Protein AF-A0A7Y1VXV6-F1 (afdb_monomer_lite)

Structure (mmCIF, N/CA/C/O backbone):
data_AF-A0A7Y1VXV6-F1
#
_entry.id   AF-A0A7Y1VXV6-F1
#
loop_
_atom_site.group_PDB
_atom_site.id
_atom_site.type_symbol
_atom_site.label_atom_id
_atom_site.label_alt_id
_atom_site.label_comp_id
_atom_site.label_asym_id
_atom_site.label_entity_id
_atom_site.label_seq_id
_atom_site.pdbx_PDB_ins_code
_atom_site.Cartn_x
_atom_site.Cartn_y
_atom_site.Cartn_z
_atom_site.occupancy
_atom_site.B_iso_or_equiv
_atom_site.auth_seq_id
_atom_site.auth_comp_id
_atom_site.auth_asym_id
_atom_site.auth_atom_id
_atom_site.pdbx_PDB_model_num
ATOM 1 N N . MET A 1 1 ? -55.253 -4.572 49.713 1.00 35.75 1 MET A N 1
ATOM 2 C CA . MET A 1 1 ? -55.043 -5.185 48.392 1.00 35.75 1 MET A CA 1
ATOM 3 C C . MET A 1 1 ? -55.154 -4.062 47.374 1.00 35.75 1 MET A C 1
ATOM 5 O O . MET A 1 1 ? -56.233 -3.511 47.259 1.00 35.75 1 MET A O 1
ATOM 9 N N . ASP A 1 2 ? -54.131 -3.553 46.705 1.00 37.06 2 ASP A N 1
ATOM 10 C CA . ASP A 1 2 ? -52.706 -3.856 46.658 1.00 37.06 2 ASP A CA 1
ATOM 11 C C . ASP A 1 2 ? -51.982 -2.626 46.061 1.00 37.06 2 ASP A C 1
ATOM 13 O O . ASP A 1 2 ? -52.481 -2.015 45.124 1.00 37.06 2 ASP A O 1
ATOM 17 N N . VAL A 1 3 ? -50.838 -2.284 46.669 1.00 36.50 3 VAL A N 1
ATOM 18 C CA . VAL A 1 3 ? -49.595 -1.679 46.129 1.00 36.50 3 VAL A CA 1
ATOM 19 C C . VAL A 1 3 ? -49.629 -0.348 45.324 1.00 36.50 3 VAL A C 1
ATOM 21 O O . VAL A 1 3 ? -50.054 -0.278 44.178 1.00 36.50 3 VAL A O 1
ATOM 24 N N . LEU A 1 4 ? -48.996 0.690 45.895 1.00 34.22 4 LEU A N 1
ATOM 25 C CA . LEU A 1 4 ? -48.221 1.757 45.208 1.00 34.22 4 LEU A CA 1
ATOM 26 C C . LEU A 1 4 ? -46.714 1.364 45.234 1.00 34.22 4 LEU A C 1
ATOM 28 O O . LEU A 1 4 ? -46.381 0.547 46.096 1.00 34.22 4 LEU A O 1
ATOM 32 N N . PRO A 1 5 ? -45.736 2.036 44.566 1.00 54.41 5 PRO A N 1
ATOM 33 C CA . PRO A 1 5 ? -45.653 2.815 43.306 1.00 54.41 5 PRO A CA 1
ATOM 34 C C . PRO A 1 5 ? -44.339 2.492 42.493 1.00 54.41 5 PRO A C 1
ATOM 36 O O . PRO A 1 5 ? -43.707 1.475 42.741 1.00 54.41 5 PRO A O 1
ATOM 39 N N . VAL A 1 6 ? -43.882 3.417 41.616 1.00 38.12 6 VAL A N 1
ATOM 40 C CA . VAL A 1 6 ? -42.480 3.696 41.151 1.00 38.12 6 VAL A CA 1
ATOM 41 C C . VAL A 1 6 ? -42.149 3.415 39.669 1.00 38.12 6 VAL A C 1
ATOM 43 O O . VAL A 1 6 ? -42.016 2.274 39.263 1.00 38.12 6 VAL A O 1
ATOM 46 N N . GLN A 1 7 ? -41.939 4.532 38.941 1.00 39.91 7 GLN A N 1
ATOM 47 C CA . GLN A 1 7 ? -40.927 4.863 37.903 1.00 39.91 7 GLN A CA 1
ATOM 48 C C . GLN A 1 7 ? -40.657 3.841 36.770 1.00 39.91 7 GLN A C 1
ATOM 50 O O . GLN A 1 7 ? -40.568 2.648 36.971 1.00 39.91 7 GLN A O 1
ATOM 55 N N . VAL A 1 8 ? -40.465 4.233 35.510 1.00 40.97 8 VAL A N 1
ATOM 56 C CA . VAL A 1 8 ? -39.261 4.912 35.007 1.00 40.97 8 VAL A CA 1
ATOM 57 C C . VAL A 1 8 ? -39.547 5.442 33.591 1.00 40.97 8 VAL A C 1
ATOM 59 O O . VAL A 1 8 ? -40.106 4.748 32.748 1.00 40.97 8 VAL A O 1
ATOM 62 N N . LYS A 1 9 ? -39.137 6.694 33.361 1.00 37.88 9 LYS A N 1
ATOM 63 C CA . LYS A 1 9 ? -38.714 7.323 32.097 1.00 37.88 9 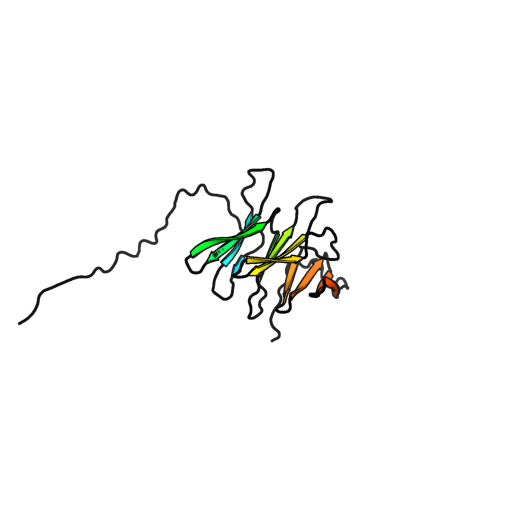LYS A CA 1
ATOM 64 C C . LYS A 1 9 ? -38.823 6.446 30.827 1.00 37.88 9 LYS A C 1
ATOM 66 O O . LYS A 1 9 ? -38.036 5.527 30.643 1.00 37.88 9 LYS A O 1
ATOM 71 N N . LYS A 1 10 ? -39.654 6.854 29.865 1.00 41.19 10 LYS A N 1
ATOM 72 C CA . LYS A 1 10 ? -39.328 6.719 28.430 1.00 41.19 10 LYS A CA 1
ATOM 73 C C . LYS A 1 10 ? -38.920 8.109 27.946 1.00 41.19 10 LYS A C 1
ATOM 75 O O . LYS A 1 10 ? -39.765 8.936 27.638 1.00 41.19 10 LYS A O 1
ATOM 80 N N . ILE A 1 11 ? -37.720 8.530 28.336 1.00 48.84 11 ILE A N 1
ATOM 81 C CA . ILE A 1 11 ? -36.555 8.620 27.443 1.00 48.84 11 ILE A CA 1
ATOM 82 C C . ILE A 1 11 ? -36.910 9.431 26.194 1.00 48.84 11 ILE A C 1
ATOM 84 O O . ILE A 1 11 ? -37.299 8.922 25.149 1.00 48.84 11 ILE A O 1
ATOM 88 N N . ILE A 1 12 ? -36.752 10.738 26.382 1.00 49.06 12 ILE A N 1
ATOM 89 C CA . ILE A 1 12 ? -36.285 11.690 25.384 1.00 49.06 12 ILE A CA 1
ATOM 90 C C . ILE A 1 12 ? -35.074 11.048 24.687 1.00 49.06 12 ILE A C 1
ATOM 92 O O . ILE A 1 12 ? -34.006 10.955 25.282 1.00 49.06 12 ILE A O 1
ATOM 96 N N . ALA A 1 13 ? -35.249 10.556 23.464 1.00 41.66 13 ALA A N 1
ATOM 97 C CA . ALA A 1 13 ? -34.146 10.160 22.586 1.00 41.66 13 ALA A CA 1
ATOM 98 C C . ALA A 1 13 ? -34.572 10.296 21.115 1.00 41.66 13 ALA A C 1
ATOM 100 O O . ALA A 1 13 ? -34.410 9.398 20.301 1.00 41.66 13 ALA A O 1
ATOM 101 N N . SER A 1 14 ? -35.156 11.443 20.773 1.00 40.81 14 SER A N 1
ATOM 102 C CA . SER A 1 14 ? -35.156 11.949 19.390 1.00 40.81 14 SER A CA 1
ATOM 103 C C . SER A 1 14 ? -34.353 13.243 19.282 1.00 40.81 14 SER A C 1
ATOM 105 O O . SER A 1 14 ? -34.446 13.975 18.304 1.00 40.81 14 SER A O 1
ATOM 107 N N . SER A 1 15 ? -33.517 13.507 20.285 1.00 42.50 15 SER A N 1
ATOM 108 C CA . SER A 1 15 ? -32.377 14.393 20.140 1.00 42.50 15 SER A CA 1
ATOM 109 C C . SER A 1 15 ? -31.280 13.566 19.484 1.00 42.50 15 SER A C 1
ATOM 111 O O . SER A 1 15 ? -30.421 13.009 20.161 1.00 42.50 15 SER A O 1
ATOM 113 N N . LEU A 1 16 ? -31.338 13.454 18.154 1.00 45.34 16 LEU A N 1
ATOM 114 C CA . LEU A 1 16 ? -30.118 13.308 17.375 1.00 45.34 16 LEU A CA 1
ATOM 115 C C . LEU A 1 16 ? -29.296 14.539 17.748 1.00 45.34 16 LEU A C 1
ATOM 117 O O . LEU A 1 16 ? -29.596 15.662 17.340 1.00 45.34 16 LEU A O 1
ATOM 121 N N . ILE A 1 17 ? -28.373 14.332 18.676 1.00 47.03 17 ILE A N 1
ATOM 122 C CA . ILE A 1 17 ? -27.442 15.333 19.140 1.00 47.03 17 ILE A CA 1
ATOM 123 C C . ILE A 1 17 ? -26.564 15.651 17.930 1.00 47.03 17 ILE A C 1
ATOM 125 O O . ILE A 1 17 ? -25.544 15.020 17.680 1.00 47.03 17 ILE A O 1
ATOM 129 N N . ILE A 1 18 ? -26.993 16.636 17.144 1.00 54.66 18 ILE A N 1
ATOM 130 C CA . ILE A 1 18 ? -26.103 17.396 16.284 1.00 54.66 18 ILE A CA 1
ATOM 131 C C . ILE A 1 18 ? -25.315 18.285 17.244 1.00 54.66 18 ILE A C 1
ATOM 133 O O . ILE A 1 18 ? -25.641 19.447 17.488 1.00 54.66 18 ILE A O 1
ATOM 137 N N . ILE A 1 19 ? -24.293 17.694 17.856 1.00 46.56 19 ILE A N 1
ATOM 138 C CA . ILE A 1 19 ? -23.204 18.443 18.457 1.00 46.56 19 ILE A CA 1
ATOM 139 C C . ILE A 1 19 ? -22.458 19.096 17.282 1.00 46.56 19 ILE A C 1
ATOM 141 O O . ILE A 1 19 ? -21.520 18.559 16.707 1.00 46.56 19 ILE A O 1
ATOM 145 N N . PHE A 1 20 ? -22.901 20.293 16.897 1.00 42.62 20 PHE A N 1
ATOM 146 C CA . PHE A 1 20 ? -22.005 21.280 16.305 1.00 42.62 20 PHE A CA 1
ATOM 147 C C . PHE A 1 20 ? -21.173 21.847 17.458 1.00 42.62 20 PHE A C 1
ATOM 149 O O . PHE A 1 20 ? -21.407 22.960 17.937 1.00 42.62 20 PHE A O 1
ATOM 156 N N . TYR A 1 21 ? -20.207 21.062 17.950 1.00 41.94 21 TYR A N 1
ATOM 157 C CA . TYR A 1 21 ? -19.091 21.680 18.651 1.00 41.94 21 TYR A CA 1
ATOM 158 C C . TYR A 1 21 ? -18.448 22.639 17.656 1.00 41.94 21 TYR A C 1
ATOM 160 O O . TYR A 1 21 ? -18.235 22.300 16.492 1.00 41.94 21 TYR A O 1
ATOM 168 N N . LYS A 1 22 ? -18.130 23.842 18.131 1.00 39.44 22 LYS A N 1
ATOM 169 C CA . LYS A 1 22 ? -17.168 24.747 17.506 1.00 39.44 22 LYS A CA 1
ATOM 170 C C . LYS A 1 22 ? -15.778 24.091 17.495 1.00 39.44 22 LYS A C 1
ATOM 172 O O . LYS A 1 22 ? -14.847 24.606 18.104 1.00 39.44 22 LYS A O 1
ATOM 177 N N . ALA A 1 23 ? -15.635 22.943 16.841 1.00 42.25 23 ALA A N 1
ATOM 178 C CA . ALA A 1 23 ? -14.359 22.549 16.304 1.00 42.25 23 ALA A CA 1
ATOM 179 C C . ALA A 1 23 ? -14.053 23.626 15.268 1.00 42.25 23 ALA A C 1
ATOM 181 O O . ALA A 1 23 ? -14.814 23.824 14.319 1.00 42.25 23 ALA A O 1
ATOM 182 N N . THR A 1 24 ? -12.987 24.391 15.494 1.00 43.91 24 THR A N 1
ATOM 183 C CA . THR A 1 24 ? -12.223 24.981 14.399 1.00 43.91 24 THR A CA 1
ATOM 184 C C . THR A 1 24 ? -12.234 23.940 13.293 1.00 43.91 24 THR A C 1
ATOM 186 O O . THR A 1 24 ? -11.756 22.831 13.522 1.00 43.91 24 THR A O 1
ATOM 189 N N . ILE A 1 25 ? -12.916 24.241 12.186 1.00 50.50 25 ILE A N 1
ATOM 190 C CA . ILE A 1 25 ? -13.111 23.309 11.080 1.00 50.50 25 ILE A CA 1
ATOM 191 C C . ILE A 1 25 ? -11.718 23.094 10.502 1.00 50.50 25 ILE A C 1
ATOM 193 O O . ILE A 1 25 ? -11.271 23.816 9.613 1.00 50.50 25 ILE A O 1
ATOM 197 N N . LEU A 1 26 ? -10.980 22.156 11.091 1.00 48.41 26 LEU A N 1
ATOM 198 C CA . LEU A 1 26 ? -9.814 21.578 10.478 1.00 48.41 26 LEU A CA 1
ATOM 199 C C . LEU A 1 26 ? -10.400 20.942 9.228 1.00 48.41 26 LEU A C 1
ATOM 201 O O . LEU A 1 26 ? -11.230 20.041 9.322 1.00 48.41 26 LEU A O 1
ATOM 205 N N . SER A 1 27 ? -10.088 21.545 8.085 1.00 48.91 27 SER A N 1
ATOM 206 C CA . SER A 1 27 ? -10.594 21.187 6.765 1.00 48.91 27 SER A CA 1
ATOM 207 C C . SER A 1 27 ? -10.025 19.815 6.391 1.00 48.91 27 SER A C 1
ATOM 209 O O . SER A 1 27 ? -9.098 19.695 5.595 1.00 48.91 27 SER A O 1
ATOM 211 N N . ALA A 1 28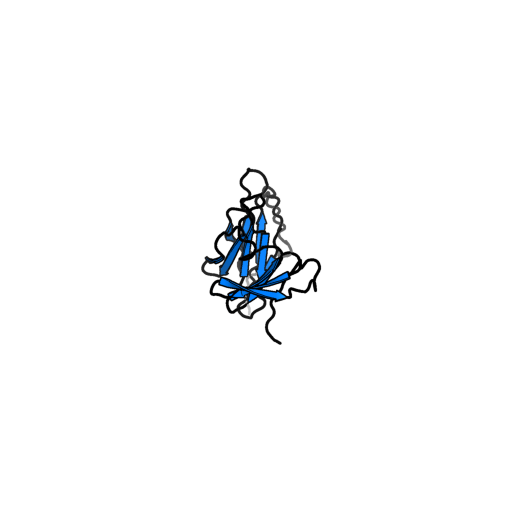 ? -10.512 18.788 7.077 1.00 53.12 28 ALA A N 1
ATOM 212 C CA . ALA A 1 28 ? -10.054 17.420 7.033 1.00 53.12 28 ALA A CA 1
ATOM 213 C C . ALA A 1 28 ? -10.725 16.717 5.869 1.00 53.12 28 ALA A C 1
ATOM 215 O O . ALA A 1 28 ? -11.938 16.525 5.882 1.00 53.12 28 ALA A O 1
ATOM 216 N N . HIS A 1 29 ? -9.939 16.348 4.865 1.00 59.50 29 HIS A N 1
ATOM 217 C CA . HIS A 1 29 ? -10.452 15.666 3.687 1.00 59.50 29 HIS A CA 1
ATOM 218 C C . HIS A 1 29 ? -9.698 14.350 3.511 1.00 59.50 29 HIS A C 1
ATOM 220 O O . HIS A 1 29 ? -8.466 14.384 3.417 1.00 59.50 29 HIS A O 1
ATOM 226 N N . PRO A 1 30 ? -10.397 13.201 3.480 1.00 65.06 30 PRO A N 1
ATOM 227 C CA . PRO A 1 30 ? -9.762 11.948 3.116 1.00 65.06 30 PRO A CA 1
ATOM 228 C C . PRO A 1 30 ? -9.269 12.042 1.672 1.00 65.06 30 PRO A C 1
ATOM 230 O O . PRO A 1 30 ? -10.046 12.371 0.777 1.00 65.06 30 PRO A O 1
ATOM 233 N N . TRP A 1 31 ? -7.973 11.812 1.455 1.00 68.06 31 TRP A N 1
ATOM 234 C CA . TRP A 1 31 ? -7.345 11.978 0.135 1.00 68.06 31 TRP A CA 1
ATOM 235 C C . TRP A 1 31 ? -6.896 10.655 -0.475 1.00 68.06 31 TRP A C 1
ATOM 237 O O . TRP A 1 31 ? -7.182 10.382 -1.633 1.00 68.06 31 TRP A O 1
ATOM 247 N N . GLY A 1 32 ? -6.243 9.824 0.326 1.00 69.88 32 GLY A N 1
ATOM 248 C CA . GLY A 1 32 ? -5.673 8.540 -0.061 1.00 69.88 32 GLY A CA 1
ATOM 249 C C . GLY A 1 32 ? -6.516 7.340 0.345 1.00 69.88 32 GLY A C 1
ATOM 250 O O . GLY A 1 32 ? -5.959 6.318 0.693 1.00 69.88 32 GLY A O 1
ATOM 251 N N . GLY A 1 33 ? -7.842 7.454 0.408 1.00 79.69 33 GLY A N 1
ATOM 252 C CA . GLY A 1 33 ? -8.722 6.301 0.634 1.00 79.69 33 GLY A CA 1
ATOM 253 C C . GLY A 1 33 ? -9.252 6.114 2.060 1.00 79.69 33 GLY A C 1
ATOM 254 O O . GLY A 1 33 ? -8.830 6.771 3.019 1.00 79.69 33 GLY A O 1
ATOM 255 N N . LEU A 1 34 ? -10.239 5.219 2.147 1.00 88.12 34 LEU A N 1
ATOM 256 C CA . LEU A 1 34 ? -10.980 4.824 3.343 1.00 88.12 34 LEU A CA 1
ATOM 257 C C . LEU A 1 34 ? -11.195 3.312 3.301 1.00 88.12 34 LEU A C 1
ATOM 259 O O . LEU A 1 34 ? -11.630 2.774 2.281 1.00 88.12 34 LEU A O 1
ATOM 263 N N . VAL A 1 35 ? -10.920 2.636 4.410 1.00 89.25 35 VAL A N 1
ATOM 264 C CA . VAL A 1 35 ? -11.067 1.186 4.539 1.00 89.25 35 VAL A CA 1
ATOM 265 C C . VAL A 1 35 ? -11.705 0.806 5.868 1.00 89.25 35 VAL A C 1
ATOM 267 O O . VAL A 1 35 ? -11.670 1.580 6.819 1.00 89.25 35 VAL A O 1
ATOM 270 N N . ILE A 1 36 ? -12.298 -0.386 5.928 1.00 89.50 36 ILE A N 1
ATOM 271 C CA . ILE A 1 36 ? -12.925 -0.929 7.137 1.00 89.50 36 ILE A CA 1
ATOM 272 C C . ILE A 1 36 ? -12.274 -2.275 7.443 1.00 89.50 36 ILE A C 1
ATOM 274 O O . ILE A 1 36 ? -12.305 -3.171 6.593 1.00 89.50 36 ILE A O 1
ATOM 278 N N . ASP A 1 37 ? -11.690 -2.421 8.629 1.00 89.31 37 ASP A N 1
ATOM 279 C CA . ASP A 1 37 ? -11.048 -3.672 9.040 1.00 89.31 37 ASP A CA 1
ATOM 280 C C . ASP A 1 37 ? -12.074 -4.785 9.348 1.00 89.31 37 ASP A C 1
ATOM 282 O O . ASP A 1 37 ? -13.241 -4.721 8.947 1.00 89.31 37 ASP A O 1
ATOM 286 N N . ARG A 1 38 ? -11.633 -5.881 9.972 1.00 87.19 38 ARG A N 1
ATOM 287 C CA . ARG A 1 38 ? -12.507 -7.020 10.318 1.00 87.19 38 ARG A CA 1
ATOM 288 C C . ARG A 1 38 ? -13.398 -6.758 11.530 1.00 87.19 38 ARG A C 1
ATOM 290 O O . ARG A 1 38 ? -14.457 -7.372 11.619 1.00 87.19 38 ARG A O 1
ATOM 297 N N . ASP A 1 39 ? -12.963 -5.869 12.412 1.00 89.88 39 ASP A N 1
ATOM 298 C CA . ASP A 1 39 ? -13.612 -5.550 13.680 1.00 89.88 39 ASP A CA 1
ATOM 299 C C . ASP A 1 39 ? -14.599 -4.377 13.514 1.00 89.88 39 ASP A C 1
ATOM 301 O O . ASP A 1 39 ? -15.415 -4.101 14.388 1.00 89.88 39 ASP A O 1
ATOM 305 N N . GLY A 1 40 ? -14.609 -3.753 12.330 1.00 89.12 40 GLY A N 1
ATOM 306 C CA . GLY A 1 40 ? -15.516 -2.669 11.959 1.00 89.12 40 GLY A CA 1
ATOM 307 C C . GLY A 1 40 ? -14.897 -1.283 12.113 1.00 89.12 40 GLY A C 1
ATOM 308 O O . GLY A 1 40 ? -15.583 -0.289 11.863 1.00 89.12 40 GLY A O 1
ATOM 309 N N . ASN A 1 41 ? -13.612 -1.202 12.464 1.00 91.44 41 ASN A N 1
ATOM 310 C CA . ASN A 1 41 ? -12.905 0.060 12.600 1.00 91.44 41 ASN A CA 1
ATOM 311 C C . ASN A 1 41 ? -12.684 0.691 11.225 1.00 91.44 41 ASN A C 1
ATOM 313 O O . ASN A 1 41 ? -12.332 0.013 10.253 1.00 91.44 41 ASN A O 1
ATOM 317 N N . ILE A 1 42 ? -12.864 2.009 11.145 1.00 91.06 42 ILE A N 1
ATOM 318 C CA . ILE A 1 42 ? -12.736 2.765 9.897 1.00 91.06 42 ILE A CA 1
ATOM 319 C C . ILE A 1 42 ? -11.379 3.449 9.878 1.00 91.06 42 ILE A C 1
ATOM 321 O O . ILE A 1 42 ? -11.119 4.316 10.707 1.00 91.06 42 ILE A O 1
ATOM 325 N N . PHE A 1 43 ? -10.547 3.126 8.893 1.00 90.56 43 PHE A N 1
ATOM 326 C CA . PHE A 1 43 ? -9.271 3.791 8.675 1.00 90.56 43 PHE A CA 1
ATOM 327 C C . PHE A 1 43 ? -9.338 4.697 7.458 1.00 90.56 43 PHE A C 1
ATOM 329 O O . PHE A 1 43 ? -9.904 4.335 6.427 1.00 90.56 43 PHE A O 1
ATOM 336 N N . PHE A 1 44 ? -8.730 5.871 7.551 1.00 87.19 44 PHE A N 1
ATOM 337 C CA . PHE A 1 44 ? -8.654 6.809 6.440 1.00 87.19 44 PHE A CA 1
ATOM 338 C C . PHE A 1 44 ? -7.405 7.674 6.548 1.00 87.19 44 PHE A C 1
ATOM 340 O O . PHE A 1 44 ? -6.873 7.932 7.631 1.00 87.19 44 PHE A O 1
ATOM 347 N N . THR A 1 45 ? -6.928 8.129 5.399 1.00 83.75 45 THR A N 1
ATOM 348 C CA . THR A 1 45 ? -5.816 9.081 5.336 1.00 83.75 45 THR A CA 1
ATOM 349 C C . THR A 1 45 ? -6.319 10.500 5.568 1.00 83.75 45 THR A C 1
ATOM 351 O O . THR A 1 45 ? -7.424 10.859 5.174 1.00 83.75 45 THR A O 1
ATOM 354 N N . PHE A 1 46 ? -5.502 11.334 6.195 1.00 77.06 46 PHE A N 1
ATOM 355 C CA . PHE A 1 46 ? -5.804 12.734 6.474 1.00 77.06 46 PHE A CA 1
ATOM 356 C C . PHE A 1 46 ? -4.577 13.581 6.192 1.00 77.06 46 PHE A C 1
ATOM 358 O O . PHE A 1 46 ? -3.543 13.372 6.825 1.00 77.06 46 PHE A O 1
ATOM 365 N N . ILE A 1 47 ? -4.709 14.579 5.322 1.00 65.38 47 ILE A N 1
ATOM 366 C CA . ILE A 1 47 ? -3.679 15.602 5.129 1.00 65.38 47 ILE A CA 1
ATOM 367 C C . ILE A 1 47 ? -3.940 16.742 6.111 1.00 65.38 47 ILE A C 1
ATOM 369 O O . ILE A 1 47 ? -5.025 17.327 6.110 1.00 65.38 47 ILE A O 1
ATOM 373 N N . SER A 1 48 ? -2.945 17.062 6.942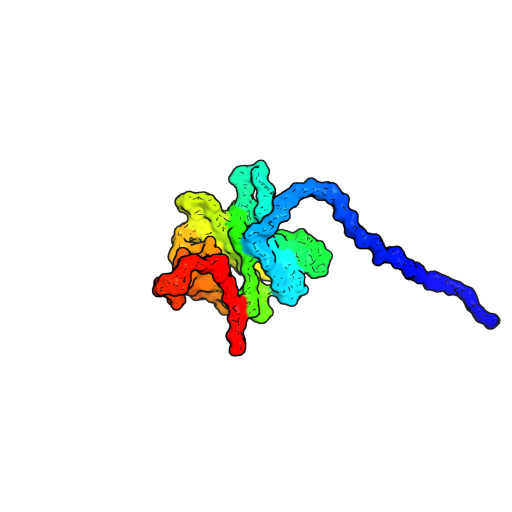 1.00 58.88 48 SER A N 1
ATOM 374 C CA . SER A 1 48 ? -2.997 18.227 7.828 1.00 58.88 48 SER A CA 1
ATOM 375 C C . SER A 1 48 ? -3.228 19.510 7.018 1.00 58.88 48 SER A C 1
ATOM 377 O O . SER A 1 48 ? -2.661 19.636 5.926 1.00 58.88 48 SER A O 1
ATOM 379 N N . PRO A 1 49 ? -4.063 20.463 7.490 1.00 51.91 49 PRO A N 1
ATOM 380 C CA . PRO A 1 49 ? -4.284 21.715 6.774 1.00 51.91 49 PRO A CA 1
ATOM 381 C C . PRO A 1 49 ? -2.950 22.390 6.444 1.00 51.91 49 PRO A C 1
ATOM 383 O O . PRO A 1 49 ? -2.017 22.366 7.243 1.00 51.91 49 PRO A O 1
ATOM 386 N N . MET A 1 50 ? -2.886 22.988 5.251 1.00 50.66 50 MET A N 1
ATOM 387 C CA . MET A 1 50 ? -1.688 23.538 4.595 1.00 50.66 50 MET A CA 1
ATOM 388 C C . MET A 1 50 ? -1.079 24.777 5.286 1.00 50.66 50 MET A C 1
ATOM 390 O O . MET A 1 50 ? -0.717 25.748 4.626 1.00 50.66 50 MET A O 1
ATOM 394 N N . THR A 1 51 ? -1.019 24.809 6.614 1.00 46.03 51 THR A N 1
ATOM 395 C CA . THR A 1 51 ? -0.624 25.997 7.378 1.00 46.03 51 THR A CA 1
ATOM 396 C C . THR A 1 51 ? 0.866 26.054 7.712 1.00 46.03 51 THR A C 1
ATOM 398 O O . THR A 1 51 ? 1.313 27.049 8.272 1.00 46.03 51 THR A O 1
ATOM 401 N N . SER A 1 52 ? 1.658 25.040 7.358 1.00 50.06 52 SER A N 1
ATOM 402 C CA . SER A 1 52 ? 3.121 25.091 7.446 1.00 50.06 52 SER A CA 1
ATOM 403 C C . SER A 1 52 ? 3.758 24.353 6.271 1.00 50.06 52 SER A C 1
ATOM 405 O O . SER A 1 52 ? 3.162 23.440 5.706 1.00 50.06 52 SER A O 1
ATOM 407 N N . GLU A 1 53 ? 4.993 24.718 5.924 1.00 52.94 53 GLU A N 1
ATOM 408 C CA . GLU A 1 53 ? 5.822 24.082 4.882 1.00 52.94 53 GLU A CA 1
ATOM 409 C C . GLU A 1 53 ? 6.146 22.593 5.154 1.00 52.94 53 GLU A C 1
ATOM 411 O O . GLU A 1 53 ? 6.948 21.979 4.456 1.00 52.94 53 GLU A O 1
ATOM 416 N N . GLN A 1 54 ? 5.527 21.993 6.174 1.00 53.22 54 GLN A N 1
ATOM 417 C CA . GLN A 1 54 ? 5.655 20.593 6.549 1.00 53.22 54 GLN A CA 1
ATOM 418 C C . GLN A 1 54 ? 4.277 19.933 6.459 1.00 53.22 54 GLN A C 1
ATOM 420 O O . GLN A 1 54 ? 3.491 19.931 7.406 1.00 53.22 54 GLN A O 1
ATOM 425 N N . HIS A 1 55 ? 3.983 19.373 5.287 1.00 56.72 55 HIS A N 1
ATOM 426 C CA . HIS A 1 55 ? 2.803 18.543 5.073 1.00 56.72 55 HIS A CA 1
ATOM 427 C C . HIS A 1 55 ? 3.041 17.154 5.673 1.00 56.72 55 HIS A C 1
ATOM 429 O O . HIS A 1 55 ? 3.547 16.266 4.990 1.00 56.72 55 HIS A O 1
ATOM 435 N N . PHE A 1 56 ? 2.662 16.948 6.932 1.00 62.31 56 PHE A N 1
ATOM 436 C CA . PHE A 1 56 ? 2.462 15.592 7.437 1.00 62.31 56 PHE A CA 1
ATOM 437 C C . PHE A 1 56 ? 1.045 15.144 7.070 1.00 62.31 56 PHE A C 1
ATOM 439 O O . PHE A 1 56 ? 0.084 15.915 7.204 1.00 62.31 56 PHE A O 1
ATOM 446 N N . ALA A 1 57 ? 0.899 13.911 6.591 1.00 70.62 57 ALA A N 1
ATOM 447 C CA . ALA A 1 57 ? -0.410 13.277 6.560 1.00 70.62 57 ALA A CA 1
ATOM 448 C C . ALA A 1 57 ? -0.403 12.039 7.462 1.00 70.62 57 ALA A C 1
ATOM 450 O O . ALA A 1 57 ? 0.616 11.385 7.676 1.00 70.62 57 ALA A O 1
ATOM 451 N N . CYS A 1 58 ? -1.540 11.782 8.086 1.00 80.81 58 CYS A N 1
ATOM 452 C CA . CYS A 1 58 ? -1.700 10.712 9.057 1.00 80.81 58 CYS A CA 1
ATOM 453 C C . CYS A 1 58 ? -2.677 9.681 8.511 1.00 80.81 58 CYS A C 1
ATOM 455 O O . CYS A 1 58 ? -3.539 10.003 7.691 1.00 80.81 58 CYS A O 1
ATOM 457 N N . VAL A 1 59 ? -2.588 8.463 9.029 1.00 86.50 59 VAL A N 1
ATOM 458 C CA . VAL A 1 59 ? -3.722 7.542 9.012 1.00 86.50 59 VAL A CA 1
ATOM 459 C C . VAL A 1 59 ? -4.425 7.659 10.353 1.00 86.50 59 VAL A C 1
ATOM 461 O O . VAL A 1 59 ? -3.794 7.525 11.405 1.00 86.50 59 VAL A O 1
ATOM 464 N N . TRP A 1 60 ? -5.727 7.906 10.306 1.00 87.25 60 TRP A N 1
ATOM 465 C CA . TRP A 1 60 ? -6.598 7.873 11.472 1.00 87.25 60 TRP A CA 1
ATOM 466 C C . TRP A 1 60 ? -7.480 6.638 11.439 1.00 87.25 60 TRP A C 1
ATOM 468 O O . TRP A 1 60 ? -7.791 6.120 10.368 1.00 87.25 60 TRP A O 1
ATOM 478 N N . GLN A 1 61 ? -7.886 6.218 12.627 1.00 90.19 61 GLN A N 1
ATOM 479 C CA . GLN A 1 61 ? -8.833 5.155 12.895 1.00 90.19 61 GLN A CA 1
ATOM 480 C C . GLN A 1 61 ? -10.010 5.744 13.676 1.00 90.19 61 GLN A C 1
ATOM 482 O O . GLN A 1 61 ? -9.801 6.504 14.620 1.00 90.19 61 GLN A O 1
ATOM 487 N N . ILE A 1 62 ? -11.231 5.385 13.296 1.00 90.75 62 ILE A N 1
ATOM 488 C CA . ILE A 1 62 ? -12.401 5.447 14.175 1.00 90.75 62 ILE A CA 1
ATOM 489 C C . ILE A 1 62 ? -12.586 4.031 14.711 1.00 90.75 62 ILE A C 1
ATOM 491 O O . ILE A 1 62 ? -12.845 3.125 13.912 1.00 90.75 62 ILE A O 1
ATOM 495 N N . ASN A 1 63 ? -12.372 3.840 16.013 1.00 89.88 63 ASN A N 1
ATOM 496 C CA . ASN A 1 63 ? -12.507 2.530 16.654 1.00 89.88 63 ASN A CA 1
ATOM 497 C C . ASN A 1 63 ? -13.980 2.172 16.938 1.00 89.88 63 ASN A C 1
ATOM 499 O O . ASN A 1 63 ? -14.901 2.939 16.634 1.00 89.88 63 ASN A O 1
ATOM 503 N N . ASP A 1 64 ? -14.201 0.999 17.521 1.00 90.31 64 ASP A N 1
ATOM 504 C CA . ASP A 1 64 ? -15.504 0.480 17.935 1.00 90.31 64 ASP A CA 1
ATOM 505 C C . ASP A 1 64 ? -16.159 1.301 19.057 1.00 90.31 64 ASP A C 1
ATOM 507 O O . ASP A 1 64 ? -17.390 1.345 19.148 1.00 90.31 64 ASP A O 1
ATOM 511 N N . GLU A 1 65 ? -15.375 2.054 19.833 1.00 93.56 65 GLU A N 1
ATOM 512 C CA . GLU A 1 65 ? -15.882 3.070 20.763 1.00 93.56 65 GLU A CA 1
ATOM 513 C C . GLU A 1 65 ? -16.224 4.428 20.114 1.00 93.56 65 GLU A C 1
ATOM 515 O O . GLU A 1 65 ? -16.661 5.350 20.811 1.00 93.56 65 GLU A O 1
ATOM 520 N N . LEU A 1 66 ? -16.095 4.561 18.787 1.00 87.81 66 LEU A N 1
ATOM 521 C CA . LEU A 1 66 ? -16.280 5.809 18.025 1.00 87.81 66 LEU A CA 1
ATOM 522 C C . LEU A 1 66 ? -15.272 6.918 18.377 1.00 87.81 66 LEU A C 1
ATOM 524 O O . LEU A 1 66 ? -15.522 8.106 18.149 1.00 87.81 66 LEU A O 1
ATOM 528 N N . GLU A 1 67 ? -14.120 6.536 18.911 1.00 88.06 67 GLU A N 1
ATOM 529 C CA . GLU A 1 67 ? -12.999 7.414 19.208 1.00 88.06 67 GLU A CA 1
ATOM 530 C C . GLU A 1 67 ? -12.073 7.551 17.998 1.00 88.06 67 GLU A C 1
ATOM 532 O O . GLU A 1 67 ? -11.805 6.602 17.261 1.00 88.06 67 GLU A O 1
ATOM 537 N N . LEU A 1 68 ? -11.555 8.766 17.804 1.00 86.56 68 LEU A N 1
ATOM 538 C CA . LEU A 1 68 ? -10.593 9.065 16.754 1.00 86.56 68 LEU A CA 1
ATOM 539 C C . LEU A 1 68 ? -9.166 8.846 17.275 1.00 86.56 68 LEU A C 1
ATOM 541 O O . LEU A 1 68 ? -8.660 9.643 18.068 1.00 86.56 68 LEU A O 1
ATOM 545 N N . VAL A 1 69 ? -8.500 7.801 16.787 1.00 87.56 69 VAL A N 1
ATOM 546 C CA . VAL A 1 69 ? -7.144 7.404 17.193 1.00 87.56 69 VAL A CA 1
ATOM 547 C C . VAL A 1 69 ? -6.184 7.528 16.011 1.00 87.56 69 VAL A C 1
ATOM 549 O O . VAL A 1 69 ? -6.525 7.227 14.868 1.00 87.56 69 VAL A O 1
ATOM 552 N N . LYS A 1 70 ? -4.962 8.007 16.256 1.00 86.62 70 LYS A N 1
ATOM 553 C CA . LYS A 1 70 ? -3.930 8.095 15.215 1.00 86.62 70 LYS A CA 1
ATOM 554 C C . LYS A 1 70 ? -3.267 6.726 15.038 1.00 86.62 70 LYS A C 1
ATOM 556 O O . LYS A 1 70 ? -2.602 6.262 15.957 1.00 86.62 70 LYS A O 1
ATOM 561 N N . ALA A 1 71 ? -3.409 6.123 13.858 1.00 88.19 71 ALA A N 1
ATOM 562 C CA . ALA A 1 71 ? -2.832 4.816 13.535 1.00 88.19 71 ALA A CA 1
ATOM 563 C C . ALA A 1 71 ? -1.416 4.920 12.940 1.00 88.19 71 ALA A C 1
ATOM 565 O O . ALA A 1 71 ? -0.562 4.079 13.208 1.00 88.19 71 ALA A O 1
ATOM 566 N N . LEU A 1 72 ? -1.147 5.966 12.149 1.00 86.75 72 LEU A N 1
ATOM 567 C CA . LEU A 1 72 ? 0.172 6.244 11.571 1.00 86.75 72 LEU A CA 1
ATOM 568 C C . LEU A 1 72 ? 0.406 7.755 11.494 1.00 86.75 72 LEU A C 1
ATOM 570 O O . LEU A 1 72 ? -0.456 8.491 11.013 1.00 86.75 72 LEU A O 1
ATOM 574 N N . GLU A 1 73 ? 1.590 8.200 11.911 1.00 83.81 73 GLU A N 1
ATOM 575 C CA . GLU A 1 73 ? 2.110 9.539 11.626 1.00 83.81 73 GLU A CA 1
ATOM 576 C C . GLU A 1 73 ? 3.216 9.423 10.580 1.00 83.81 73 GLU A C 1
ATOM 578 O O . GLU A 1 73 ? 4.276 8.854 10.843 1.00 83.81 73 GLU A O 1
ATOM 583 N N . ALA A 1 74 ? 2.943 9.924 9.383 1.00 77.19 74 ALA A N 1
ATOM 584 C CA . ALA A 1 74 ? 3.872 9.878 8.269 1.00 77.19 74 ALA A CA 1
ATOM 585 C C . ALA A 1 74 ? 4.639 11.208 8.173 1.00 77.19 74 ALA A C 1
ATOM 587 O O . ALA A 1 74 ? 4.159 12.251 8.630 1.00 77.19 74 ALA A O 1
ATOM 588 N N . LYS A 1 75 ? 5.842 11.183 7.593 1.00 76.12 75 LYS A N 1
ATOM 589 C CA . LYS A 1 75 ? 6.688 12.388 7.489 1.00 76.12 75 LYS A CA 1
ATOM 590 C C . LYS A 1 75 ? 6.255 13.289 6.338 1.00 76.12 75 LYS A C 1
ATOM 592 O O . LYS A 1 75 ? 6.328 14.509 6.454 1.00 76.12 75 LYS A O 1
ATOM 597 N N . ALA A 1 76 ? 5.821 12.678 5.245 1.00 74.75 76 ALA A N 1
ATOM 598 C CA . ALA A 1 76 ? 5.158 13.327 4.126 1.00 74.75 76 ALA A CA 1
ATOM 599 C C . ALA A 1 76 ? 3.700 12.864 4.036 1.00 74.75 76 ALA A C 1
ATOM 601 O O . ALA A 1 76 ? 3.176 12.227 4.949 1.00 74.75 76 ALA A O 1
ATOM 602 N N . SER A 1 77 ? 3.019 13.182 2.937 1.00 68.94 77 SER A N 1
ATOM 603 C CA . SER A 1 77 ? 1.644 12.738 2.767 1.00 68.94 77 SER A CA 1
ATOM 604 C C . SER A 1 77 ? 1.593 11.232 2.477 1.00 68.94 77 SER A C 1
ATOM 606 O O . SER A 1 77 ? 2.078 10.825 1.415 1.00 68.94 77 SER A O 1
ATOM 608 N N . PRO A 1 78 ? 0.935 10.379 3.294 1.00 64.56 78 PRO A N 1
ATOM 609 C CA . PRO A 1 78 ? 0.304 9.181 2.797 1.00 64.56 78 PRO A CA 1
ATOM 610 C C . PRO A 1 78 ? -0.473 9.529 1.543 1.00 64.56 78 PRO A C 1
ATOM 612 O O . PRO A 1 78 ? -1.250 10.488 1.512 1.00 64.56 78 PRO A O 1
ATOM 615 N N . SER A 1 79 ? -0.154 8.794 0.492 1.00 68.62 79 SER A N 1
ATOM 616 C CA . SER A 1 79 ? -0.850 8.900 -0.780 1.00 68.62 79 SER A CA 1
ATOM 617 C C . SER A 1 79 ? -2.034 7.966 -0.810 1.00 68.62 79 SER A C 1
ATOM 619 O O . SER A 1 79 ? -3.034 8.354 -1.388 1.00 68.62 79 SER A O 1
ATOM 621 N N . ASP A 1 80 ? -1.934 6.816 -0.137 1.00 79.00 80 ASP A N 1
ATOM 622 C CA . ASP A 1 80 ? -2.926 5.753 -0.201 1.00 79.00 80 ASP A CA 1
ATOM 623 C C . ASP A 1 80 ? -2.965 4.925 1.093 1.00 79.00 80 ASP A C 1
ATOM 625 O O . ASP A 1 80 ? -1.937 4.667 1.731 1.00 79.00 80 ASP A O 1
ATOM 629 N N . ILE A 1 81 ? -4.162 4.468 1.447 1.00 81.25 81 ILE A N 1
ATOM 630 C CA . ILE A 1 81 ? -4.447 3.393 2.386 1.00 81.25 81 ILE A CA 1
ATOM 631 C C . ILE A 1 81 ? -5.310 2.358 1.678 1.00 81.25 81 ILE A C 1
ATOM 633 O O . ILE A 1 81 ? -6.336 2.680 1.077 1.00 81.25 81 ILE A O 1
ATOM 637 N N . ILE A 1 82 ? -4.896 1.102 1.768 1.00 82.00 82 ILE A N 1
ATOM 638 C CA . ILE A 1 82 ? -5.595 -0.015 1.144 1.00 82.00 82 ILE A CA 1
ATOM 639 C C . ILE A 1 82 ? -5.860 -1.116 2.163 1.00 82.00 82 ILE A C 1
ATOM 641 O O . ILE A 1 82 ? -5.139 -1.283 3.148 1.00 82.00 82 ILE A O 1
ATOM 645 N N . LEU A 1 83 ? -6.884 -1.908 1.873 1.00 78.31 83 LEU A N 1
ATOM 646 C CA . LEU A 1 83 ? -7.250 -3.090 2.632 1.00 78.31 83 LEU A CA 1
ATOM 647 C C . LEU A 1 83 ? -7.057 -4.314 1.752 1.00 78.31 83 LEU A C 1
ATOM 649 O O . LEU A 1 83 ? -7.687 -4.433 0.697 1.00 78.31 83 LEU A O 1
ATOM 653 N N . SER A 1 84 ? -6.228 -5.249 2.207 1.00 76.69 84 SER A N 1
ATOM 654 C CA . SER A 1 84 ? -6.244 -6.605 1.673 1.00 76.69 84 SER A CA 1
ATOM 655 C C . SER A 1 84 ? -7.632 -7.193 1.903 1.00 76.69 84 SER A C 1
ATOM 657 O O . SER A 1 84 ? -8.106 -7.246 3.036 1.00 76.69 84 SER A O 1
ATOM 659 N N . ARG A 1 85 ? -8.292 -7.686 0.850 1.00 77.25 85 ARG A N 1
ATOM 660 C CA . ARG A 1 85 ? -9.605 -8.340 0.994 1.00 77.25 85 ARG A CA 1
ATOM 661 C C . ARG A 1 85 ? -9.487 -9.799 1.451 1.00 77.25 85 ARG A C 1
ATOM 663 O O . ARG A 1 85 ? -10.439 -10.561 1.300 1.00 77.25 85 ARG A O 1
ATOM 670 N N . THR A 1 86 ? -8.328 -10.199 1.973 1.00 73.88 86 THR A N 1
ATOM 671 C CA . THR A 1 86 ? -8.122 -11.510 2.603 1.00 73.88 86 THR A CA 1
ATOM 672 C C . THR A 1 86 ? -8.873 -11.592 3.938 1.00 73.88 86 THR A C 1
ATOM 674 O O . THR A 1 86 ? -9.256 -10.552 4.484 1.00 73.88 86 THR A O 1
ATOM 677 N N . PRO A 1 87 ? -9.112 -12.798 4.486 1.00 79.00 87 PRO A N 1
ATOM 678 C CA . PRO A 1 87 ? -9.769 -12.959 5.789 1.00 79.00 87 PRO A CA 1
ATOM 679 C C . PRO A 1 87 ? -9.113 -12.158 6.925 1.00 79.00 87 PRO A C 1
ATOM 681 O O . PRO A 1 87 ? -9.796 -11.667 7.819 1.00 79.00 87 PRO A O 1
ATOM 684 N N . GLU A 1 88 ? -7.797 -11.980 6.858 1.00 81.25 88 GLU A N 1
ATOM 685 C CA . GLU A 1 88 ? -6.978 -11.253 7.829 1.00 81.25 88 GLU A CA 1
ATOM 686 C C . GLU A 1 88 ? -7.163 -9.736 7.736 1.00 81.25 88 GLU A C 1
ATOM 688 O O . GLU A 1 88 ? -6.765 -9.034 8.660 1.00 81.25 88 GLU A O 1
ATOM 693 N N . ARG A 1 89 ? -7.744 -9.232 6.635 1.00 84.75 89 ARG A N 1
ATOM 694 C CA . ARG A 1 89 ? -8.029 -7.807 6.407 1.00 84.75 89 ARG A CA 1
ATOM 695 C C . ARG A 1 89 ? -6.847 -6.886 6.719 1.00 84.75 89 ARG A C 1
ATOM 697 O O . ARG A 1 89 ? -6.994 -5.849 7.356 1.00 84.75 89 ARG A O 1
ATOM 704 N N . ILE A 1 90 ? -5.662 -7.277 6.249 1.00 88.56 90 ILE A N 1
ATOM 705 C CA . ILE A 1 90 ? -4.429 -6.512 6.460 1.00 88.56 90 ILE A CA 1
ATOM 706 C C . ILE A 1 90 ? -4.573 -5.120 5.844 1.00 88.56 90 ILE A C 1
ATOM 708 O O . ILE A 1 90 ? -4.924 -4.993 4.670 1.00 88.56 90 ILE A O 1
ATOM 712 N N . ILE A 1 91 ? -4.242 -4.088 6.615 1.00 90.75 91 ILE A N 1
ATOM 713 C CA . ILE A 1 91 ? -4.228 -2.704 6.150 1.00 90.75 91 ILE A CA 1
ATOM 714 C C . ILE A 1 91 ? -2.803 -2.314 5.778 1.00 90.75 91 ILE A C 1
ATOM 716 O O . ILE A 1 91 ? -1.859 -2.565 6.531 1.00 90.75 91 ILE A O 1
ATOM 720 N N . TYR A 1 92 ? -2.657 -1.654 4.634 1.00 91.75 92 TYR A N 1
ATOM 721 C CA . TYR A 1 92 ? -1.402 -1.037 4.232 1.00 91.75 92 TYR A CA 1
ATOM 722 C C . TYR A 1 92 ? -1.576 0.464 4.057 1.00 91.75 92 TYR A C 1
ATOM 724 O O . TYR A 1 92 ? -2.553 0.904 3.458 1.00 91.75 92 TYR A O 1
ATOM 732 N N . GLY A 1 93 ? -0.606 1.235 4.541 1.00 90.44 93 GLY A N 1
ATOM 733 C CA . GLY A 1 93 ? -0.475 2.660 4.245 1.00 90.44 93 GLY A CA 1
ATOM 734 C C . GLY A 1 93 ? 0.768 2.897 3.397 1.00 90.44 93 GLY A C 1
ATOM 735 O O . GLY A 1 93 ? 1.794 2.261 3.637 1.00 90.44 93 GLY A O 1
ATOM 736 N N . ALA A 1 94 ? 0.697 3.801 2.425 1.00 89.31 94 ALA A N 1
ATOM 737 C CA . ALA A 1 94 ? 1.834 4.178 1.591 1.00 89.31 94 ALA A CA 1
ATOM 738 C C . ALA A 1 94 ? 2.068 5.689 1.631 1.00 89.31 94 ALA A C 1
ATOM 740 O O . ALA A 1 94 ? 1.140 6.471 1.429 1.00 89.31 94 ALA A O 1
ATOM 741 N N . GLU A 1 95 ? 3.312 6.105 1.864 1.00 87.12 95 GLU A N 1
ATOM 742 C CA . GLU A 1 95 ? 3.736 7.511 1.873 1.00 87.12 95 GLU A CA 1
ATOM 743 C C . GLU A 1 95 ? 4.566 7.806 0.638 1.00 87.12 95 GLU A C 1
ATOM 745 O O . GLU A 1 95 ? 5.459 7.033 0.283 1.00 87.12 95 GLU A O 1
ATOM 750 N N . ARG A 1 96 ? 4.278 8.960 0.026 1.00 82.56 96 ARG A N 1
ATOM 751 C CA . ARG A 1 96 ? 5.118 9.548 -1.010 1.00 82.56 96 ARG A CA 1
ATOM 752 C C . ARG A 1 96 ? 5.504 10.969 -0.622 1.00 82.56 96 ARG A C 1
ATOM 754 O O . ARG A 1 96 ? 4.651 11.764 -0.218 1.00 82.56 96 ARG A O 1
ATOM 761 N N . SER A 1 97 ? 6.768 11.328 -0.804 1.00 78.06 97 SER A N 1
ATOM 762 C CA . SER A 1 97 ? 7.146 12.742 -0.838 1.00 78.06 97 SER A CA 1
ATOM 763 C C . SER A 1 97 ? 6.698 13.356 -2.175 1.00 78.06 97 SER A C 1
ATOM 765 O O . SER A 1 97 ? 6.847 12.766 -3.246 1.00 78.06 97 SER A O 1
ATOM 767 N N . ASN A 1 98 ? 6.094 14.546 -2.130 1.00 63.69 98 ASN A N 1
ATOM 768 C CA . ASN A 1 98 ? 5.463 15.175 -3.299 1.00 63.69 98 ASN A CA 1
ATOM 769 C C . ASN A 1 98 ? 6.436 16.010 -4.169 1.00 63.69 98 ASN A C 1
ATOM 771 O O . ASN A 1 98 ? 5.973 16.865 -4.924 1.00 63.69 98 ASN A O 1
ATOM 775 N N . SER A 1 99 ? 7.763 15.818 -4.106 1.00 57.25 99 SER A N 1
ATOM 776 C CA . SER A 1 99 ? 8.693 16.720 -4.813 1.00 57.25 99 SER A CA 1
ATOM 777 C C . SER A 1 99 ? 10.008 16.103 -5.310 1.00 57.25 99 SER A C 1
ATOM 779 O O . SER A 1 99 ? 10.850 15.681 -4.523 1.00 57.25 99 SER A O 1
ATOM 781 N N . GLY A 1 100 ? 10.236 16.213 -6.626 1.00 59.94 100 GLY A N 1
ATOM 782 C CA . GLY A 1 100 ? 11.569 16.251 -7.245 1.00 59.94 100 GLY A CA 1
ATOM 783 C C . GLY A 1 100 ? 12.429 14.987 -7.121 1.00 59.94 100 GLY A C 1
ATOM 784 O O . GLY A 1 100 ? 11.925 13.867 -7.123 1.00 59.94 100 GLY A O 1
ATOM 785 N N . ALA A 1 101 ? 13.751 15.187 -7.055 1.00 54.75 101 ALA A N 1
ATOM 786 C CA . ALA A 1 101 ? 14.758 14.129 -6.896 1.00 54.75 101 ALA A CA 1
ATOM 787 C C . ALA A 1 101 ? 14.712 13.441 -5.515 1.00 54.75 101 ALA A C 1
ATOM 789 O O . ALA A 1 101 ? 15.319 12.388 -5.338 1.00 54.75 101 ALA A O 1
ATOM 790 N N . ASP A 1 102 ? 13.945 14.004 -4.578 1.00 64.06 102 ASP A N 1
ATOM 791 C CA . ASP A 1 102 ? 13.709 13.472 -3.237 1.00 64.06 102 ASP A CA 1
ATOM 792 C C . ASP A 1 102 ? 12.416 12.643 -3.157 1.00 64.06 102 ASP A C 1
ATOM 794 O O . ASP A 1 102 ? 11.929 12.384 -2.054 1.00 64.06 102 ASP A O 1
ATOM 798 N N . PHE A 1 103 ? 11.836 12.233 -4.300 1.00 71.50 103 PHE A N 1
ATOM 799 C CA . PHE A 1 103 ? 10.694 11.313 -4.337 1.00 71.50 103 PHE A CA 1
ATOM 800 C C . PHE A 1 103 ? 11.061 10.004 -3.635 1.00 71.50 103 PHE A C 1
ATOM 802 O O . PHE A 1 103 ? 11.831 9.205 -4.162 1.00 71.50 103 PHE A O 1
ATOM 809 N N . GLN A 1 104 ? 10.488 9.777 -2.460 1.00 82.81 104 GLN A N 1
ATOM 810 C CA . GLN A 1 104 ? 10.651 8.558 -1.691 1.00 82.81 104 GLN A CA 1
ATOM 811 C C . GLN A 1 104 ? 9.285 7.925 -1.500 1.00 82.81 104 GLN A C 1
ATOM 813 O O . GLN A 1 104 ? 8.358 8.572 -1.013 1.00 82.81 104 GLN A O 1
ATOM 818 N N . ALA A 1 105 ? 9.184 6.662 -1.900 1.00 89.62 105 ALA A N 1
ATOM 819 C CA . ALA A 1 105 ? 8.045 5.814 -1.611 1.00 89.62 105 ALA A CA 1
ATOM 820 C C . ALA A 1 105 ? 8.397 4.878 -0.455 1.00 89.62 105 ALA A C 1
ATOM 822 O O . ALA A 1 105 ? 9.499 4.328 -0.403 1.00 89.62 105 ALA A O 1
ATOM 823 N N . GLN A 1 106 ? 7.449 4.677 0.451 1.00 92.31 106 GLN A N 1
ATOM 824 C CA . GLN A 1 106 ? 7.547 3.681 1.513 1.00 92.31 106 GLN A CA 1
ATOM 825 C C . GLN A 1 106 ? 6.175 3.085 1.813 1.00 92.31 106 GLN A C 1
ATOM 827 O O . GLN A 1 106 ? 5.142 3.684 1.502 1.00 92.31 106 GLN A O 1
ATOM 832 N N . LEU A 1 107 ? 6.180 1.888 2.393 1.00 93.62 107 LEU A N 1
ATOM 833 C CA . LEU A 1 107 ? 4.977 1.112 2.669 1.00 93.62 107 LEU A CA 1
ATOM 834 C C . LEU A 1 107 ? 5.024 0.572 4.094 1.00 93.62 107 LEU A C 1
ATOM 836 O O . LEU A 1 107 ? 6.008 -0.065 4.479 1.00 93.62 107 LEU A O 1
ATOM 840 N N . TRP A 1 108 ? 3.930 0.743 4.828 1.00 93.50 108 TRP A N 1
ATOM 841 C CA . TRP A 1 108 ? 3.718 0.109 6.122 1.00 93.50 108 TRP A CA 1
ATOM 842 C C . TRP A 1 108 ? 2.554 -0.853 6.074 1.00 93.50 108 TRP A C 1
ATOM 844 O O . TRP A 1 108 ? 1.571 -0.637 5.367 1.00 93.50 108 TRP A O 1
ATOM 854 N N . LYS A 1 109 ? 2.650 -1.870 6.916 1.00 92.25 109 LYS A N 1
ATOM 855 C CA . LYS A 1 109 ? 1.524 -2.655 7.386 1.00 92.25 109 LYS A CA 1
ATOM 856 C C . LYS A 1 109 ? 1.024 -2.035 8.688 1.00 92.25 109 LYS A C 1
ATOM 858 O O . LYS A 1 109 ? 1.817 -1.773 9.592 1.00 92.25 109 LYS A O 1
ATOM 863 N N . ILE A 1 110 ? -0.277 -1.797 8.770 1.00 90.50 110 ILE A N 1
ATOM 864 C CA . ILE A 1 110 ? -0.956 -1.265 9.953 1.00 90.50 110 ILE A CA 1
ATOM 865 C C . ILE A 1 110 ? -1.694 -2.430 10.616 1.00 90.50 110 ILE A C 1
ATOM 867 O O . ILE A 1 110 ? -2.372 -3.205 9.938 1.00 90.50 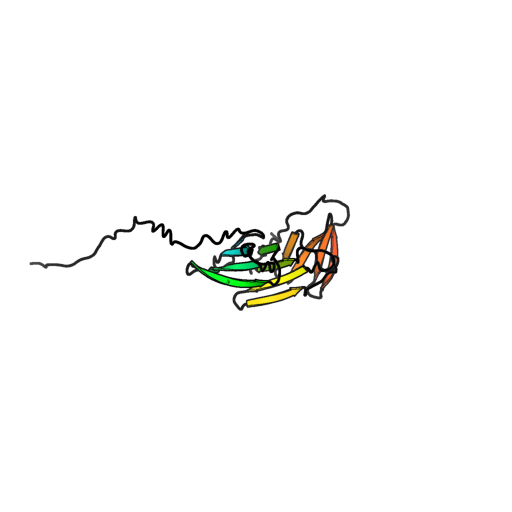110 ILE A O 1
ATOM 871 N N . ASN A 1 111 ? -1.506 -2.594 11.922 1.00 85.06 111 ASN A N 1
ATOM 872 C CA . ASN A 1 111 ? -2.122 -3.644 12.724 1.00 85.06 111 ASN A CA 1
ATOM 873 C C . ASN A 1 111 ? -2.502 -3.115 14.118 1.00 85.06 111 ASN A C 1
ATOM 875 O O . ASN A 1 111 ? -2.099 -2.021 14.507 1.00 85.06 111 ASN A O 1
ATOM 879 N N . ASP A 1 112 ? -3.225 -3.928 14.884 1.00 78.25 112 ASP A N 1
ATOM 880 C CA . ASP A 1 112 ? -3.739 -3.574 16.218 1.00 78.25 112 ASP A CA 1
ATOM 881 C C . ASP A 1 112 ? -2.630 -3.205 17.223 1.00 78.25 112 ASP A C 1
ATOM 883 O O . ASP A 1 112 ? -2.860 -2.481 18.188 1.00 78.25 112 ASP A O 1
ATOM 887 N N . THR A 1 113 ? -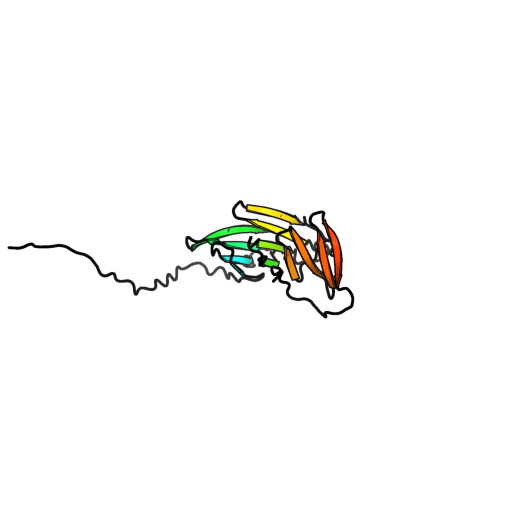1.407 -3.700 17.005 1.00 79.94 113 THR A N 1
ATOM 888 C CA . THR A 1 113 ? -0.242 -3.455 17.872 1.00 79.94 113 THR A CA 1
ATOM 889 C C . THR A 1 113 ? 0.640 -2.293 17.404 1.00 79.94 113 THR A C 1
ATOM 891 O O . THR A 1 113 ? 1.597 -1.941 18.095 1.00 79.94 113 THR A O 1
ATOM 894 N N . GLY A 1 114 ? 0.337 -1.690 16.250 1.00 86.50 114 GLY A N 1
ATOM 895 C CA . GLY A 1 114 ? 1.079 -0.568 15.683 1.00 86.50 114 GLY A CA 1
ATOM 896 C C . GLY A 1 114 ? 1.358 -0.712 14.188 1.00 86.50 114 GLY A C 1
ATOM 897 O O . GLY A 1 114 ? 0.587 -1.289 13.423 1.00 86.50 114 GLY A O 1
ATOM 898 N N . THR A 1 115 ? 2.480 -0.142 13.750 1.00 90.38 115 THR A N 1
ATOM 899 C CA . THR A 1 115 ? 2.870 -0.113 12.336 1.00 90.38 115 THR A CA 1
ATOM 900 C C . THR A 1 115 ? 4.200 -0.819 12.113 1.00 90.38 115 THR A C 1
ATOM 902 O O . THR A 1 115 ? 5.130 -0.713 12.910 1.00 90.38 115 THR A O 1
ATOM 905 N N . GLU A 1 116 ? 4.285 -1.556 11.011 1.00 92.31 116 GLU A N 1
ATOM 906 C CA . GLU A 1 116 ? 5.470 -2.293 10.578 1.00 92.31 116 GLU A CA 1
ATOM 907 C C . GLU A 1 116 ? 5.908 -1.758 9.212 1.00 92.31 116 GLU A C 1
ATOM 909 O O . GLU A 1 116 ? 5.118 -1.736 8.270 1.00 92.31 116 GLU A O 1
ATOM 914 N N . LEU A 1 117 ? 7.163 -1.321 9.087 1.00 92.06 117 LEU A N 1
ATOM 915 C CA . LEU A 1 117 ? 7.721 -0.857 7.816 1.00 92.06 117 LEU A CA 1
ATOM 916 C C . LEU A 1 117 ? 8.039 -2.060 6.912 1.00 92.06 117 LEU A C 1
ATOM 918 O O . LEU A 1 117 ? 8.940 -2.837 7.211 1.00 92.06 117 LEU A O 1
ATOM 922 N N . ILE A 1 118 ? 7.318 -2.188 5.796 1.00 93.50 118 ILE A N 1
ATOM 923 C CA . ILE A 1 118 ? 7.442 -3.302 4.835 1.00 93.50 118 ILE A CA 1
ATOM 924 C C . ILE A 1 118 ? 8.393 -2.952 3.690 1.00 93.50 118 ILE A C 1
ATOM 926 O O . ILE A 1 118 ? 9.160 -3.795 3.214 1.00 93.50 118 ILE A O 1
ATOM 930 N N . ILE A 1 119 ? 8.335 -1.702 3.229 1.00 93.88 119 ILE A N 1
ATOM 931 C CA . ILE A 1 119 ? 9.226 -1.174 2.197 1.00 93.88 119 ILE A CA 1
ATOM 932 C C . ILE A 1 119 ? 9.857 0.099 2.760 1.00 93.88 119 ILE A C 1
ATOM 934 O O . ILE A 1 119 ? 9.122 1.064 2.980 1.00 93.88 119 ILE A O 1
ATOM 938 N N . PRO A 1 120 ? 11.180 0.113 3.020 1.00 92.62 120 PRO A N 1
ATOM 939 C CA . PRO A 1 120 ? 11.863 1.311 3.488 1.00 92.62 120 PRO A CA 1
ATOM 940 C C . PRO A 1 120 ? 11.848 2.410 2.415 1.00 92.62 120 PRO A C 1
ATOM 942 O O . PRO A 1 120 ? 11.680 2.091 1.235 1.00 92.62 120 PRO A O 1
ATOM 945 N N . PRO A 1 121 ? 12.057 3.683 2.803 1.00 90.62 121 PRO A N 1
ATOM 946 C CA . PRO A 1 121 ? 12.072 4.788 1.856 1.00 90.62 121 PRO A CA 1
ATOM 947 C C . PRO A 1 121 ? 13.032 4.518 0.700 1.00 90.62 121 PRO A C 1
ATOM 949 O O . PRO A 1 121 ? 14.223 4.270 0.906 1.00 90.62 121 PRO A O 1
ATOM 952 N N . THR A 1 122 ? 12.500 4.564 -0.519 1.00 90.56 122 THR A N 1
ATOM 953 C CA . THR A 1 122 ? 13.259 4.316 -1.743 1.00 90.56 122 THR A CA 1
ATOM 954 C C . THR A 1 122 ? 12.899 5.321 -2.829 1.00 90.56 122 THR A C 1
ATOM 956 O O . THR A 1 122 ? 11.731 5.658 -3.021 1.00 90.56 122 THR A O 1
ATOM 959 N N . THR A 1 123 ? 13.917 5.787 -3.551 1.00 89.88 123 THR A N 1
ATOM 960 C CA . THR A 1 123 ? 13.771 6.551 -4.800 1.00 89.88 123 THR A CA 1
ATOM 961 C C . THR A 1 123 ? 13.717 5.630 -6.024 1.00 89.88 123 THR A C 1
ATOM 963 O O . THR A 1 123 ? 13.375 6.067 -7.126 1.00 89.88 123 THR A O 1
ATOM 966 N N . ASP A 1 124 ? 14.042 4.344 -5.845 1.00 91.38 124 ASP A N 1
ATOM 967 C CA . ASP A 1 124 ? 14.022 3.344 -6.903 1.00 91.38 124 ASP A CA 1
ATOM 968 C C . ASP A 1 124 ? 12.581 2.922 -7.207 1.00 91.38 124 ASP A C 1
ATOM 970 O O . ASP A 1 124 ? 11.964 2.112 -6.507 1.00 91.38 124 ASP A O 1
ATOM 974 N N . ARG A 1 125 ? 12.059 3.478 -8.302 1.00 89.88 125 ARG A N 1
ATOM 975 C CA . ARG A 1 125 ? 10.708 3.200 -8.797 1.00 89.88 125 ARG A CA 1
ATOM 976 C C . ARG A 1 125 ? 10.529 1.752 -9.257 1.00 89.88 125 ARG A C 1
ATOM 978 O O . ARG A 1 125 ? 9.386 1.340 -9.424 1.00 89.88 125 ARG A O 1
ATOM 985 N N . ASP A 1 126 ? 11.602 1.013 -9.539 1.00 90.06 126 ASP A N 1
ATOM 986 C CA . ASP A 1 126 ? 11.521 -0.416 -9.870 1.00 90.06 126 ASP A CA 1
ATOM 987 C C . ASP A 1 126 ? 11.405 -1.290 -8.614 1.00 90.06 126 ASP A C 1
ATOM 989 O O . ASP A 1 126 ? 10.897 -2.405 -8.703 1.00 90.06 126 ASP A O 1
ATOM 993 N N . LEU A 1 127 ? 11.784 -0.780 -7.435 1.00 92.50 127 LEU A N 1
ATOM 994 C CA . LEU A 1 127 ? 11.533 -1.458 -6.159 1.00 92.50 127 LEU A CA 1
ATOM 995 C C . LEU A 1 127 ? 10.119 -1.212 -5.634 1.00 92.50 127 LEU A C 1
ATOM 997 O O . LEU A 1 127 ? 9.496 -2.138 -5.112 1.00 92.50 127 LEU A O 1
ATOM 1001 N N . PHE A 1 128 ? 9.627 0.025 -5.743 1.00 93.06 128 PHE A N 1
ATOM 1002 C CA . PHE A 1 128 ? 8.259 0.376 -5.371 1.00 93.06 128 PHE A CA 1
ATOM 1003 C C . PHE A 1 128 ? 7.842 1.721 -5.977 1.00 93.06 128 PHE A C 1
ATOM 1005 O O . PHE A 1 128 ? 8.598 2.692 -5.959 1.00 93.06 128 PHE A O 1
ATOM 1012 N N . TYR A 1 129 ? 6.613 1.796 -6.487 1.00 90.44 129 TYR A N 1
ATOM 1013 C CA . TYR A 1 129 ? 6.031 3.030 -7.007 1.00 90.44 129 TYR A CA 1
ATOM 1014 C C . TYR A 1 129 ? 4.563 3.132 -6.604 1.00 90.44 129 TYR A C 1
ATOM 1016 O O . TYR A 1 129 ? 3.789 2.197 -6.799 1.00 90.44 129 TYR A O 1
ATOM 1024 N N . ILE A 1 130 ? 4.183 4.278 -6.039 1.00 87.94 130 ILE A N 1
ATOM 1025 C CA . ILE A 1 130 ? 2.830 4.507 -5.528 1.00 87.94 130 ILE A CA 1
ATOM 1026 C C . ILE A 1 130 ? 1.991 5.186 -6.616 1.00 87.94 130 ILE A C 1
ATOM 1028 O O . ILE A 1 130 ? 1.927 6.415 -6.713 1.00 87.94 130 ILE A O 1
ATOM 1032 N N . GLN A 1 131 ? 1.407 4.349 -7.474 1.00 88.62 131 GLN A N 1
ATOM 1033 C CA . GLN A 1 131 ? 0.356 4.708 -8.435 1.00 88.62 131 GLN A CA 1
ATOM 1034 C C . GLN A 1 131 ? -0.946 3.983 -8.095 1.00 88.62 131 GLN A C 1
ATOM 1036 O O . GLN A 1 131 ? -1.986 4.615 -7.995 1.00 88.62 131 GLN A O 1
ATOM 1041 N N . ALA A 1 132 ? -0.845 2.667 -7.931 1.00 89.81 132 ALA A N 1
ATOM 1042 C CA . ALA A 1 132 ? -1.853 1.775 -7.385 1.00 89.81 132 ALA A CA 1
ATOM 1043 C C . ALA A 1 132 ? -1.107 0.562 -6.827 1.00 89.81 132 ALA A C 1
ATOM 1045 O O . ALA A 1 132 ? -0.095 0.146 -7.404 1.00 89.81 132 ALA A O 1
ATOM 1046 N N . PHE A 1 133 ? -1.569 -0.019 -5.725 1.00 93.50 133 PHE A N 1
ATOM 1047 C CA . PHE A 1 133 ? -0.977 -1.235 -5.173 1.00 93.50 133 PHE A CA 1
ATOM 1048 C C . PHE A 1 133 ? -2.012 -2.058 -4.411 1.00 93.50 133 PHE A C 1
ATOM 1050 O O . PHE A 1 133 ? -3.060 -1.556 -4.024 1.00 93.50 133 PHE A O 1
ATOM 1057 N N . ALA A 1 134 ? -1.709 -3.337 -4.216 1.00 92.50 134 ALA A N 1
ATOM 1058 C CA . ALA A 1 134 ? -2.496 -4.277 -3.437 1.00 92.50 134 ALA A CA 1
ATOM 1059 C C . ALA A 1 134 ? -1.565 -5.236 -2.687 1.00 92.50 134 ALA A C 1
ATOM 1061 O O . ALA A 1 134 ? -0.544 -5.661 -3.225 1.00 92.50 134 ALA A O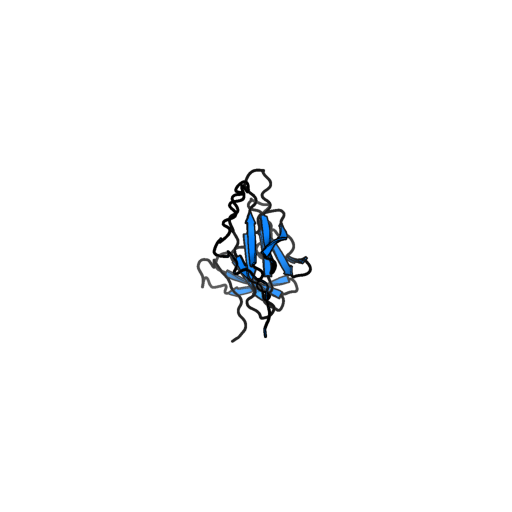 1
ATOM 1062 N N . GLY A 1 135 ? -1.918 -5.600 -1.457 1.00 91.19 135 GLY A N 1
ATOM 1063 C CA . GLY A 1 135 ? -1.184 -6.588 -0.667 1.00 91.19 135 GLY A CA 1
ATOM 1064 C C . GLY A 1 135 ? -1.962 -7.890 -0.505 1.00 91.19 135 GLY A C 1
ATOM 1065 O O . GLY A 1 135 ? -3.191 -7.886 -0.458 1.00 91.19 135 GLY A O 1
ATOM 1066 N N . THR A 1 136 ? -1.230 -8.995 -0.415 1.00 90.69 136 THR A N 1
ATOM 1067 C CA . THR A 1 136 ? -1.765 -10.328 -0.093 1.00 90.69 136 THR A CA 1
ATOM 1068 C C . THR A 1 136 ? -1.619 -10.647 1.398 1.00 90.69 136 THR A C 1
ATOM 1070 O O . THR A 1 136 ? -0.836 -10.017 2.107 1.00 90.69 136 THR A O 1
ATOM 1073 N N . ASP A 1 137 ? -2.313 -11.682 1.863 1.00 85.50 137 ASP A N 1
ATOM 1074 C CA . ASP A 1 137 ? -2.156 -12.301 3.188 1.00 85.50 137 ASP A CA 1
ATOM 1075 C C . ASP A 1 137 ? -0.731 -12.816 3.439 1.00 85.50 137 ASP A C 1
ATOM 1077 O O . ASP A 1 137 ? -0.216 -12.733 4.554 1.00 85.50 137 ASP A O 1
ATOM 1081 N N . LEU A 1 138 ? -0.063 -13.279 2.382 1.00 87.62 138 LEU A N 1
ATOM 1082 C CA . LEU A 1 138 ? 1.324 -13.744 2.421 1.00 87.62 138 LEU A CA 1
ATOM 1083 C C . LEU A 1 138 ? 2.357 -12.607 2.417 1.00 87.62 138 LEU A C 1
ATOM 1085 O O . LEU A 1 138 ? 3.554 -12.880 2.428 1.00 87.62 138 LEU A O 1
ATOM 1089 N N . GLY A 1 139 ? 1.933 -11.341 2.362 1.00 88.38 139 GLY A N 1
ATOM 1090 C CA . GLY A 1 139 ? 2.836 -10.187 2.330 1.00 88.38 139 GLY A CA 1
ATOM 1091 C C . GLY A 1 139 ? 3.467 -9.898 0.963 1.00 88.38 139 GLY A C 1
ATOM 1092 O O . GLY A 1 139 ? 4.339 -9.036 0.867 1.00 88.38 139 GLY A O 1
ATOM 1093 N N . ILE A 1 140 ? 3.029 -10.577 -0.103 1.00 93.94 140 ILE A N 1
ATOM 1094 C CA . ILE A 1 140 ? 3.357 -10.195 -1.487 1.00 93.94 140 ILE A CA 1
ATOM 1095 C C . ILE A 1 140 ? 2.634 -8.887 -1.811 1.00 93.94 140 ILE A C 1
ATOM 1097 O O . ILE A 1 140 ? 1.436 -8.770 -1.534 1.00 93.94 140 ILE A O 1
ATOM 1101 N N . ILE A 1 141 ? 3.349 -7.937 -2.415 1.00 95.31 141 ILE A N 1
ATOM 1102 C CA . ILE A 1 141 ? 2.816 -6.637 -2.834 1.00 95.31 141 ILE A CA 1
ATOM 1103 C C . ILE A 1 141 ? 2.758 -6.583 -4.357 1.00 95.31 141 ILE A C 1
ATOM 1105 O O . ILE A 1 141 ? 3.777 -6.733 -5.024 1.00 95.31 141 ILE A O 1
ATOM 1109 N N . TYR A 1 142 ? 1.582 -6.325 -4.909 1.00 94.94 142 TYR A N 1
ATOM 1110 C CA . TYR A 1 142 ? 1.404 -5.973 -6.311 1.00 94.94 142 TYR A CA 1
ATOM 1111 C C . TYR A 1 142 ? 1.352 -4.462 -6.433 1.00 94.94 142 TYR A C 1
ATOM 1113 O O . TYR A 1 142 ? 0.660 -3.819 -5.651 1.00 94.94 142 TYR A O 1
ATOM 1121 N N . PHE A 1 143 ? 2.052 -3.886 -7.401 1.00 94.69 143 PHE A N 1
ATOM 1122 C CA . PHE A 1 143 ? 2.007 -2.447 -7.629 1.00 94.69 143 PHE A CA 1
ATOM 1123 C C . PHE A 1 143 ? 2.099 -2.115 -9.112 1.00 94.69 143 PHE A C 1
ATOM 1125 O O . PHE A 1 143 ? 2.751 -2.810 -9.897 1.00 94.69 143 PHE A O 1
ATOM 1132 N N . ALA A 1 144 ? 1.411 -1.048 -9.490 1.00 93.06 144 ALA A N 1
ATOM 1133 C CA . ALA A 1 144 ? 1.444 -0.506 -10.829 1.00 93.06 144 ALA A CA 1
ATOM 1134 C C . ALA A 1 144 ? 2.554 0.534 -10.963 1.00 93.06 144 ALA A C 1
ATOM 1136 O O . ALA A 1 144 ? 2.774 1.361 -10.075 1.00 93.06 144 ALA A O 1
ATOM 1137 N N . LYS A 1 145 ? 3.208 0.535 -12.121 1.00 90.94 145 LYS A N 1
ATOM 1138 C CA . LYS A 1 145 ? 4.088 1.618 -12.550 1.00 90.94 145 LYS A CA 1
ATOM 1139 C C . LYS A 1 145 ? 3.857 1.887 -14.024 1.00 90.94 145 LYS A C 1
ATOM 1141 O O . LYS A 1 145 ? 4.158 1.046 -14.874 1.00 90.94 145 LYS A O 1
ATOM 1146 N N . ASP A 1 146 ? 3.353 3.085 -14.294 1.00 89.00 146 ASP A N 1
ATOM 1147 C CA . ASP A 1 146 ? 2.940 3.521 -15.618 1.00 89.00 146 ASP A CA 1
ATOM 1148 C C . ASP A 1 146 ? 1.867 2.545 -16.157 1.00 89.00 146 ASP A C 1
ATOM 1150 O O . ASP A 1 146 ? 0.776 2.443 -15.585 1.00 89.00 146 ASP A O 1
ATOM 1154 N N . GLU A 1 147 ? 2.205 1.778 -17.190 1.00 91.06 147 GLU A N 1
ATOM 1155 C CA . GLU A 1 147 ? 1.316 0.849 -17.905 1.00 91.06 147 GLU A CA 1
ATOM 1156 C C . GLU A 1 147 ? 1.515 -0.625 -17.505 1.00 91.06 147 GLU A C 1
ATOM 1158 O O . GLU A 1 147 ? 0.987 -1.543 -18.136 1.00 91.06 147 GLU A O 1
ATOM 1163 N N . ARG A 1 148 ? 2.340 -0.871 -16.480 1.00 92.62 148 ARG A N 1
ATOM 1164 C CA . ARG A 1 148 ? 2.847 -2.203 -16.129 1.00 92.62 148 ARG A CA 1
ATOM 1165 C C . ARG A 1 148 ? 2.474 -2.590 -14.708 1.00 92.62 148 ARG A C 1
ATOM 1167 O O . ARG A 1 148 ? 2.406 -1.741 -13.817 1.00 92.62 148 ARG A O 1
ATOM 1174 N N . LEU A 1 149 ? 2.295 -3.892 -14.506 1.00 94.19 149 LEU A N 1
ATOM 1175 C CA . LEU A 1 149 ? 2.023 -4.493 -13.204 1.00 94.19 149 LEU A CA 1
ATOM 1176 C C . LEU A 1 149 ? 3.229 -5.306 -12.738 1.00 94.19 149 LEU A C 1
ATOM 1178 O O . LEU A 1 149 ? 3.724 -6.170 -13.467 1.00 94.19 149 LEU A O 1
ATOM 1182 N N . PHE A 1 150 ? 3.644 -5.069 -11.499 1.00 95.62 150 PHE A N 1
ATOM 1183 C CA . PHE A 1 150 ? 4.747 -5.756 -10.842 1.00 95.62 150 PHE A CA 1
ATOM 1184 C C . PHE A 1 150 ? 4.251 -6.491 -9.601 1.00 95.62 150 PHE A C 1
ATOM 1186 O O . PHE A 1 150 ? 3.274 -6.082 -8.973 1.00 95.62 150 PHE A O 1
ATOM 1193 N N . GLN A 1 151 ? 4.959 -7.555 -9.233 1.00 96.38 151 GLN A N 1
ATOM 1194 C CA . GLN A 1 151 ? 4.869 -8.182 -7.922 1.00 96.38 151 GLN A CA 1
ATOM 1195 C C . GLN A 1 151 ? 6.208 -8.034 -7.203 1.00 96.38 151 GLN A C 1
ATOM 1197 O O . GLN A 1 151 ? 7.271 -8.201 -7.806 1.00 96.38 151 GLN A O 1
ATOM 1202 N N . ARG A 1 152 ? 6.148 -7.770 -5.904 1.00 97.06 152 ARG A N 1
ATOM 1203 C CA . ARG A 1 152 ? 7.270 -7.777 -4.975 1.00 97.06 152 ARG A CA 1
ATOM 1204 C C . ARG A 1 152 ? 7.032 -8.867 -3.941 1.00 97.06 152 ARG A C 1
ATOM 1206 O O . ARG A 1 152 ? 6.050 -8.809 -3.199 1.00 97.06 152 ARG A O 1
ATOM 1213 N N . SER A 1 153 ? 7.913 -9.857 -3.894 1.00 96.44 153 SER A N 1
ATOM 1214 C CA . SER A 1 153 ? 7.876 -10.908 -2.876 1.00 96.44 153 SER A CA 1
ATOM 1215 C C . SER A 1 153 ? 8.330 -10.390 -1.508 1.00 96.44 153 SER A C 1
ATOM 1217 O O . SER A 1 153 ? 8.842 -9.277 -1.366 1.00 96.44 153 SER A O 1
ATOM 1219 N N . THR A 1 154 ? 8.133 -11.211 -0.479 1.00 94.12 154 THR A N 1
ATOM 1220 C CA . THR A 1 154 ? 8.468 -10.889 0.916 1.00 94.12 154 THR A CA 1
ATOM 1221 C C . THR A 1 154 ? 9.966 -10.705 1.163 1.00 94.12 154 THR A C 1
ATOM 1223 O O . THR A 1 154 ? 10.345 -9.965 2.063 1.00 94.12 154 THR A O 1
ATOM 1226 N N . ASP A 1 155 ? 10.820 -11.314 0.337 1.00 95.06 155 ASP A N 1
ATOM 1227 C CA . ASP A 1 155 ? 12.277 -11.107 0.322 1.00 95.06 155 ASP A CA 1
ATOM 1228 C C . ASP A 1 155 ? 12.702 -9.822 -0.419 1.00 95.06 155 ASP A C 1
ATOM 1230 O O . ASP A 1 155 ? 13.886 -9.498 -0.492 1.00 95.06 155 ASP A O 1
ATOM 1234 N N . GLY A 1 156 ? 11.740 -9.080 -0.974 1.00 94.56 156 GLY A N 1
ATOM 1235 C CA . GLY A 1 156 ? 11.956 -7.828 -1.686 1.00 94.56 156 GLY A CA 1
ATOM 1236 C C . GLY A 1 156 ? 12.278 -7.965 -3.171 1.00 94.56 156 GLY A C 1
ATOM 1237 O O . GLY A 1 156 ? 12.462 -6.938 -3.828 1.00 94.56 156 GLY A O 1
ATOM 1238 N N . LYS A 1 157 ? 12.307 -9.182 -3.730 1.00 97.00 157 LYS A N 1
ATOM 1239 C CA . LYS A 1 157 ? 12.506 -9.371 -5.171 1.00 97.00 157 LYS A CA 1
ATOM 1240 C C . LYS A 1 157 ? 11.293 -8.863 -5.951 1.00 97.00 157 LYS A C 1
ATOM 1242 O O . LYS A 1 157 ? 10.159 -9.249 -5.681 1.00 97.00 157 LYS A O 1
ATOM 1247 N N . VAL A 1 158 ? 11.547 -8.037 -6.964 1.00 97.12 158 VAL A N 1
ATOM 1248 C CA . VAL A 1 158 ? 10.517 -7.542 -7.884 1.00 97.12 158 VAL A CA 1
ATOM 1249 C C . VAL A 1 158 ? 10.550 -8.334 -9.185 1.00 97.12 158 VAL A C 1
ATOM 1251 O O . VAL A 1 158 ? 11.617 -8.653 -9.713 1.00 97.12 158 VAL A O 1
ATOM 1254 N N . SER A 1 159 ? 9.373 -8.676 -9.702 1.00 96.12 159 SER A N 1
ATOM 1255 C CA . SER A 1 159 ? 9.217 -9.278 -11.025 1.00 96.12 159 SER A CA 1
ATOM 1256 C C . SER A 1 159 ? 7.969 -8.744 -11.726 1.00 96.12 159 SER A C 1
ATOM 1258 O O . SER A 1 159 ? 6.986 -8.408 -11.058 1.00 96.12 159 SER A O 1
ATOM 1260 N N . PRO A 1 160 ? 7.989 -8.647 -13.060 1.00 94.38 160 PRO A N 1
ATOM 1261 C CA . PRO A 1 160 ? 6.816 -8.246 -13.812 1.00 94.38 160 PRO A CA 1
ATOM 1262 C C . PRO A 1 160 ? 5.729 -9.323 -13.768 1.00 94.38 160 PRO A C 1
ATOM 1264 O O . PRO A 1 160 ? 6.013 -10.521 -13.776 1.00 94.38 160 PRO A O 1
ATOM 1267 N N . VAL A 1 161 ? 4.476 -8.878 -13.757 1.00 93.62 161 VAL A N 1
ATOM 1268 C CA . VAL A 1 161 ? 3.279 -9.727 -13.870 1.00 93.62 161 VAL A CA 1
ATOM 1269 C C . VAL A 1 161 ? 2.636 -9.543 -15.242 1.00 93.62 161 VAL A C 1
ATOM 1271 O O . VAL A 1 161 ? 2.221 -10.516 -15.867 1.00 93.62 161 VAL A O 1
ATOM 1274 N N . ALA A 1 162 ? 2.586 -8.299 -15.728 1.00 85.69 162 ALA A N 1
ATOM 1275 C CA . ALA A 1 162 ? 2.080 -7.955 -17.052 1.00 85.69 162 ALA A CA 1
ATOM 1276 C C . ALA A 1 162 ? 2.864 -6.765 -17.629 1.00 85.69 162 ALA A C 1
ATOM 1278 O O . ALA A 1 162 ? 2.882 -5.686 -17.034 1.00 85.69 162 ALA A O 1
ATOM 1279 N N . GLU A 1 163 ? 3.507 -6.966 -18.786 1.00 73.94 163 GLU A N 1
ATOM 1280 C CA . GLU A 1 163 ? 4.390 -5.968 -19.423 1.00 73.94 163 GLU A CA 1
ATOM 1281 C C . GLU A 1 163 ? 3.889 -5.454 -20.780 1.00 73.94 163 GLU A C 1
ATOM 1283 O O . GLU A 1 163 ? 4.346 -4.417 -21.250 1.00 73.94 163 GLU A O 1
ATOM 1288 N N . ASN A 1 164 ? 2.945 -6.147 -21.422 1.00 66.50 164 ASN A N 1
ATOM 1289 C CA . ASN A 1 164 ? 2.631 -5.945 -22.843 1.00 66.50 164 ASN A CA 1
ATOM 1290 C C . ASN A 1 164 ? 1.635 -4.811 -23.121 1.00 66.50 164 ASN A C 1
ATOM 1292 O O . ASN A 1 164 ? 0.678 -5.048 -23.857 1.00 66.50 164 ASN A O 1
ATOM 1296 N N . HIS A 1 165 ? 1.812 -3.621 -22.531 1.00 70.00 165 HIS A N 1
ATOM 1297 C CA . HIS A 1 165 ? 0.926 -2.457 -22.746 1.00 70.00 165 HIS A CA 1
ATOM 1298 C C . HIS A 1 165 ? -0.572 -2.831 -22.723 1.00 70.00 165 HIS A C 1
ATOM 1300 O O . HIS A 1 165 ? -1.396 -2.282 -23.451 1.00 70.00 165 HIS A O 1
ATOM 1306 N N . GLN A 1 166 ? -0.926 -3.848 -21.926 1.00 77.38 166 GLN A N 1
ATOM 1307 C CA . GLN A 1 166 ? -2.295 -4.367 -21.846 1.00 77.38 166 GLN A CA 1
ATOM 1308 C C . GLN A 1 166 ? -3.214 -3.359 -21.158 1.00 77.38 166 GLN A C 1
ATOM 1310 O O . GLN A 1 166 ? -4.437 -3.455 -21.239 1.00 77.38 166 GLN A O 1
ATOM 1315 N N . PHE A 1 167 ? -2.601 -2.398 -20.478 1.00 82.50 167 PHE A N 1
ATOM 1316 C CA . PHE A 1 167 ? -3.224 -1.339 -19.728 1.00 82.50 167 PHE A CA 1
ATOM 1317 C C . PHE A 1 167 ? -2.672 -0.016 -20.248 1.00 82.50 167 PHE A C 1
ATOM 1319 O O . PHE A 1 167 ? -1.515 0.045 -20.641 1.00 82.50 167 PHE A O 1
ATOM 1326 N N . ASN A 1 168 ? -3.486 1.038 -20.215 1.00 85.25 168 ASN A N 1
ATOM 1327 C CA . ASN A 1 168 ? -2.975 2.400 -20.359 1.00 85.25 168 ASN A CA 1
ATOM 1328 C C . ASN A 1 168 ? -2.342 2.806 -19.026 1.00 85.25 168 ASN A C 1
ATOM 1330 O O . ASN A 1 168 ? -1.155 2.656 -18.807 1.00 85.25 168 ASN A O 1
ATOM 1334 N N . ARG A 1 169 ? -3.164 3.232 -18.071 1.00 89.06 169 ARG A N 1
ATOM 1335 C CA . ARG A 1 169 ? -2.755 3.517 -16.700 1.00 89.06 169 ARG A CA 1
ATOM 1336 C C . ARG A 1 169 ? -3.597 2.662 -15.767 1.00 89.06 169 ARG A C 1
ATOM 1338 O O . ARG A 1 169 ? -4.809 2.570 -15.940 1.00 89.06 169 ARG A O 1
ATOM 1345 N N . ILE A 1 170 ? -2.948 2.017 -14.806 1.00 89.31 170 ILE A N 1
ATOM 1346 C CA . ILE A 1 170 ? -3.630 1.271 -13.748 1.00 89.31 170 ILE A CA 1
ATOM 1347 C C . ILE A 1 170 ? -3.813 2.230 -12.572 1.00 89.31 170 ILE A C 1
ATOM 1349 O O . ILE A 1 170 ? -2.834 2.551 -11.901 1.00 89.31 170 ILE A O 1
ATOM 1353 N N . ASP A 1 171 ? -5.033 2.717 -12.365 1.00 87.50 171 ASP A N 1
ATOM 1354 C CA . ASP A 1 171 ? -5.340 3.703 -11.318 1.00 87.50 171 ASP A CA 1
ATOM 1355 C C . ASP A 1 171 ? -5.793 3.075 -9.994 1.00 87.50 171 ASP A C 1
ATOM 1357 O O . ASP A 1 171 ? -5.799 3.755 -8.975 1.00 87.50 171 ASP A O 1
ATOM 1361 N N . ASP A 1 172 ? -6.150 1.788 -9.989 1.00 87.31 172 ASP A N 1
ATOM 1362 C CA . ASP A 1 172 ? -6.549 1.072 -8.778 1.00 87.31 172 ASP A CA 1
ATOM 1363 C C . ASP A 1 172 ? -6.184 -0.418 -8.876 1.00 87.31 172 ASP A C 1
ATOM 1365 O O . ASP A 1 172 ? -6.184 -1.009 -9.963 1.00 87.31 172 ASP A O 1
ATOM 1369 N N . LEU A 1 173 ? -5.859 -1.022 -7.735 1.00 89.19 173 LEU A N 1
ATOM 1370 C CA . LEU A 1 173 ? -5.546 -2.438 -7.593 1.00 89.19 173 LEU A CA 1
ATOM 1371 C C . LEU A 1 173 ? -6.207 -2.976 -6.326 1.00 89.19 173 LEU A C 1
ATOM 1373 O O . LEU A 1 173 ? -6.074 -2.424 -5.240 1.00 89.19 173 LEU A O 1
ATOM 1377 N N . ALA A 1 174 ? -6.858 -4.128 -6.451 1.00 88.25 174 ALA A N 1
ATOM 1378 C CA . ALA A 1 174 ? -7.394 -4.855 -5.313 1.00 88.25 174 ALA A CA 1
ATOM 1379 C C . ALA A 1 174 ? -6.971 -6.320 -5.389 1.00 88.25 174 ALA A C 1
ATOM 1381 O O . ALA A 1 174 ? -7.059 -6.953 -6.440 1.00 88.25 174 ALA A O 1
ATOM 1382 N N . TRP A 1 175 ? -6.554 -6.868 -4.252 1.00 87.38 175 TRP A N 1
ATOM 1383 C CA . TRP A 1 175 ? -6.344 -8.300 -4.094 1.00 87.38 175 TRP A CA 1
ATOM 1384 C C . TRP A 1 175 ? -7.604 -8.930 -3.507 1.00 87.38 175 TRP A C 1
ATOM 1386 O O . TRP A 1 175 ? -8.135 -8.434 -2.511 1.00 87.38 175 TRP A O 1
ATOM 1396 N N . SER A 1 176 ? -8.081 -10.014 -4.115 1.00 80.75 176 SER A N 1
ATOM 1397 C CA . SER A 1 176 ? -9.187 -10.817 -3.594 1.00 80.75 176 SER A CA 1
ATOM 1398 C C . SER A 1 176 ? -8.706 -12.219 -3.216 1.00 80.75 176 SER A C 1
ATOM 1400 O O . SER A 1 176 ? -7.776 -12.732 -3.844 1.00 80.75 176 SER A O 1
ATOM 1402 N N . PRO A 1 177 ? -9.367 -12.887 -2.255 1.00 76.50 177 PRO A N 1
ATOM 1403 C CA . PRO A 1 177 ? -9.183 -14.316 -2.048 1.00 76.50 177 PRO A CA 1
ATOM 1404 C C . PRO A 1 177 ? -9.435 -15.074 -3.355 1.00 76.50 177 PRO A C 1
ATOM 1406 O O . PRO A 1 177 ? -10.241 -14.639 -4.187 1.00 76.50 177 PRO A O 1
ATOM 1409 N N . LYS A 1 178 ? -8.766 -16.216 -3.537 1.00 72.56 178 LYS A N 1
ATOM 1410 C CA . LYS A 1 178 ? -9.171 -17.154 -4.587 1.00 72.56 178 LYS A CA 1
ATOM 1411 C C . LYS A 1 178 ? -10.587 -17.643 -4.271 1.00 72.56 178 LYS A C 1
ATOM 1413 O O . LYS A 1 178 ? -10.850 -18.021 -3.131 1.00 72.56 178 LYS A O 1
ATOM 1418 N N . ALA A 1 179 ? -11.462 -17.564 -5.271 1.00 59.00 179 ALA A N 1
ATOM 1419 C CA . ALA A 1 179 ? -12.812 -18.117 -5.223 1.00 59.00 179 ALA A CA 1
ATOM 1420 C C . ALA A 1 179 ? -12.789 -19.647 -5.128 1.00 59.00 179 ALA A C 1
ATOM 1422 O O . ALA A 1 179 ? -11.829 -20.251 -5.667 1.00 59.00 179 ALA A O 1
#

Sequence (179 aa):
MDVLPVQVKKIIASSLIIIFYKATILSAHPWGGLVIDRDGNIFFTFISPMTSEQHFACVWQINDELELVKALEAKASPSDIILSRTPERIIYGAERSNSGADFQAQLWKINDTGTELIIPPTTDRDLFYIQAFAGTDLGIIYFAKDERLFQRSTDGKVSPVAENHQFNRIDDLAWSPKA

Secondary structure (DSSP, 8-state):
-------------------------------S-EEE-SSS-EEEEEEPPSSSS---EEEEEE-TT--EEEEEE-SSEEEEEEE--STT--EEEEEE--SGGG--EEEEEEETTEEEEEEEEE--TTT---SSEEE-TT--EEEEETTEEEEE-TT--EEEEE-SS--S-----------

pLDDT: mean 77.01, std 18.2, range [34.22, 97.12]

Radius of gyration: 21.86 Å; chains: 1; bounding box: 70×44×71 Å

Foldseek 3Di:
DDDDDDDDDPDDDPCPPPPPDPPPCQVWDFAADWDAAPQGKIWTKTWGPPPDPFTWIFIWILDPVRDIDTQGTGRHGFRHWDFAQPPRRWIKTWDFDPDDQQTWIWMWITDPVGIDTQGPTDPPVQLDDPQEWEADPQGWIWDDDQQFIWIAHSVSDIDTPDDDSPGRGDRYDYHHPDD